Protein AF-A0A9E5ZP04-F1 (afdb_monomer_lite)

Radius of gyration: 14.33 Å; chains: 1; bounding box: 31×17×43 Å

Structure (mmCIF, N/CA/C/O backbone):
data_AF-A0A9E5ZP04-F1
#
_entry.id   AF-A0A9E5ZP04-F1
#
loop_
_atom_site.group_PDB
_atom_site.id
_atom_site.type_symbol
_atom_site.label_atom_id
_atom_site.label_alt_id
_atom_site.label_comp_id
_atom_site.label_asym_id
_atom_site.label_entity_id
_atom_site.label_seq_id
_atom_site.pdbx_PDB_ins_code
_atom_site.Cartn_x
_atom_site.Cartn_y
_atom_site.Cartn_z
_atom_site.occupancy
_atom_site.B_iso_or_equiv
_atom_site.auth_seq_id
_atom_site.auth_comp_id
_atom_site.auth_asym_id
_atom_site.auth_atom_id
_ato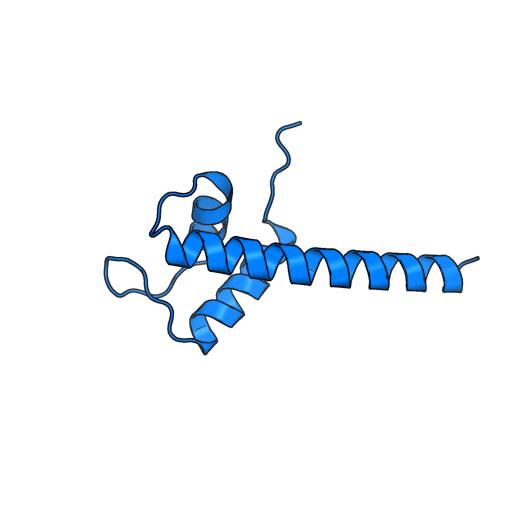m_site.pdbx_PDB_model_num
ATOM 1 N N . MET A 1 1 ? 14.251 5.064 16.195 1.00 40.31 1 MET A N 1
ATOM 2 C CA . MET A 1 1 ? 13.763 3.822 15.550 1.00 40.31 1 MET A CA 1
ATOM 3 C C . MET A 1 1 ? 13.506 4.104 14.077 1.00 40.31 1 MET A C 1
ATOM 5 O O . MET A 1 1 ? 12.677 4.961 13.785 1.00 40.31 1 MET A O 1
ATOM 9 N N . LYS A 1 2 ? 14.224 3.450 13.148 1.00 39.34 2 LYS A N 1
ATOM 10 C CA . LYS A 1 2 ? 13.872 3.496 11.718 1.00 39.34 2 LYS A CA 1
ATOM 11 C C . LYS A 1 2 ? 12.470 2.904 11.597 1.00 39.34 2 LYS A C 1
ATOM 13 O O . LYS A 1 2 ? 12.294 1.711 11.816 1.00 39.34 2 LYS A O 1
ATOM 18 N N . LYS A 1 3 ? 11.464 3.750 11.365 1.00 46.22 3 LYS A N 1
ATOM 19 C CA . LYS A 1 3 ? 10.084 3.311 11.146 1.00 46.22 3 LYS A CA 1
ATOM 20 C C . LYS A 1 3 ? 10.124 2.330 9.977 1.00 46.22 3 LYS A C 1
ATOM 22 O O . LYS A 1 3 ? 10.465 2.726 8.866 1.00 46.22 3 LYS A O 1
ATOM 27 N N . VAL A 1 4 ? 9.841 1.056 10.241 1.00 52.56 4 VAL A N 1
ATOM 28 C CA . VAL A 1 4 ? 9.769 0.015 9.213 1.00 52.56 4 VAL A CA 1
ATOM 29 C C . VAL A 1 4 ? 8.439 0.208 8.485 1.00 52.56 4 VAL A C 1
ATOM 31 O O . VAL A 1 4 ? 7.438 -0.465 8.714 1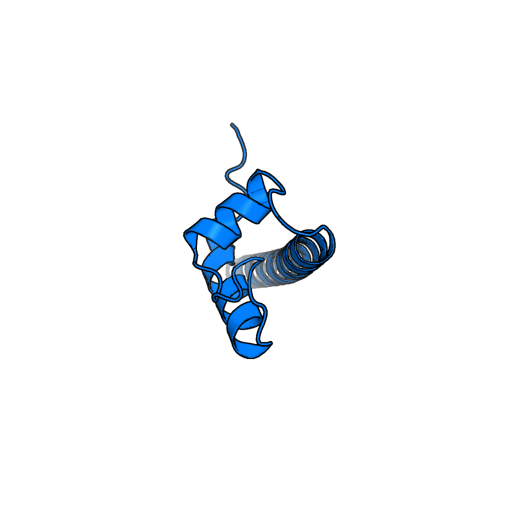.00 52.56 4 VAL A O 1
ATOM 34 N N . PHE A 1 5 ? 8.401 1.282 7.705 1.00 56.16 5 PHE A N 1
ATOM 35 C CA . PHE A 1 5 ? 7.263 1.727 6.932 1.00 56.16 5 PHE A CA 1
ATOM 36 C C . PHE A 1 5 ? 6.937 0.619 5.918 1.00 56.16 5 PHE A C 1
ATOM 38 O O . PHE A 1 5 ? 7.792 0.223 5.139 1.00 56.16 5 PHE A O 1
ATOM 45 N N . GLY A 1 6 ? 5.719 0.068 5.960 1.00 54.31 6 GLY A N 1
ATOM 46 C CA . GLY A 1 6 ? 5.182 -0.786 4.888 1.00 54.31 6 GLY A CA 1
ATOM 47 C C . GLY A 1 6 ? 4.904 -2.255 5.218 1.00 54.31 6 GLY A C 1
ATOM 48 O O . GLY A 1 6 ? 4.125 -2.865 4.491 1.00 54.31 6 GLY A O 1
ATOM 49 N N . TRP A 1 7 ? 5.426 -2.824 6.313 1.00 63.31 7 TRP A N 1
ATOM 50 C CA . TRP A 1 7 ? 5.271 -4.270 6.584 1.00 63.31 7 TRP A CA 1
ATOM 51 C C . TRP A 1 7 ? 3.809 -4.729 6.676 1.00 63.31 7 TRP A C 1
ATOM 53 O O . TRP A 1 7 ? 3.457 -5.767 6.126 1.00 63.31 7 TRP A O 1
ATOM 63 N N . GLY A 1 8 ? 2.942 -3.936 7.311 1.00 76.19 8 GLY A N 1
ATOM 64 C CA . GLY A 1 8 ? 1.519 -4.271 7.439 1.00 76.19 8 GLY A CA 1
ATOM 65 C C . GLY A 1 8 ? 0.695 -4.078 6.160 1.00 76.19 8 GLY A C 1
ATOM 66 O O . GLY A 1 8 ? -0.380 -4.656 6.036 1.00 76.19 8 GLY A O 1
ATOM 67 N N . TYR A 1 9 ? 1.177 -3.281 5.201 1.00 86.06 9 TYR A N 1
ATOM 68 C CA . TYR A 1 9 ? 0.396 -2.896 4.017 1.00 86.06 9 TYR A CA 1
ATOM 69 C C . TYR A 1 9 ? 0.885 -3.546 2.723 1.00 86.06 9 TYR A C 1
ATOM 71 O O . TYR A 1 9 ? 0.140 -3.544 1.743 1.00 86.06 9 TYR A O 1
ATOM 79 N N . ALA A 1 10 ? 2.097 -4.109 2.714 1.00 88.88 10 ALA A N 1
ATOM 80 C CA . ALA A 1 10 ? 2.730 -4.665 1.523 1.00 88.88 10 ALA A CA 1
ATOM 81 C C . ALA A 1 10 ? 1.848 -5.717 0.830 1.00 88.88 10 ALA A C 1
ATOM 83 O O . ALA A 1 10 ? 1.561 -5.564 -0.355 1.00 88.88 10 ALA A O 1
ATOM 84 N N . LYS A 1 11 ? 1.257 -6.661 1.577 1.00 90.31 11 LYS A N 1
ATOM 85 C CA . LYS A 1 11 ? 0.326 -7.663 1.023 1.00 90.31 11 LYS A CA 1
ATOM 86 C C . LYS A 1 11 ? -0.899 -7.041 0.351 1.00 90.31 11 LYS A C 1
ATOM 88 O O . LYS A 1 11 ? -1.335 -7.487 -0.710 1.00 90.31 11 LYS A O 1
ATOM 93 N N . THR A 1 12 ? -1.470 -6.005 0.960 1.00 90.38 12 THR A N 1
ATOM 94 C CA . THR A 1 12 ? -2.651 -5.311 0.427 1.00 90.38 12 THR A CA 1
ATOM 95 C C . THR A 1 12 ? -2.310 -4.536 -0.842 1.00 90.38 12 THR A C 1
ATOM 97 O O . THR A 1 12 ? -3.076 -4.549 -1.806 1.00 90.38 12 THR A O 1
ATOM 100 N N . ILE A 1 13 ? -1.142 -3.895 -0.861 1.00 90.69 13 ILE A N 1
ATOM 101 C CA . ILE A 1 13 ? -0.620 -3.174 -2.023 1.00 90.69 13 ILE A CA 1
ATOM 102 C C . ILE A 1 13 ? -0.288 -4.157 -3.151 1.00 90.69 13 ILE A C 1
ATOM 104 O O . ILE A 1 13 ? -0.714 -3.937 -4.281 1.00 90.69 13 ILE A O 1
ATOM 108 N N . LEU A 1 14 ? 0.359 -5.283 -2.843 1.00 92.69 14 LEU A N 1
ATOM 109 C CA . LEU A 1 14 ? 0.646 -6.355 -3.793 1.00 92.69 14 LEU A CA 1
ATOM 110 C C . LEU A 1 14 ? -0.637 -6.893 -4.438 1.00 92.69 14 LEU A C 1
ATOM 112 O O . LEU A 1 14 ? -0.722 -7.012 -5.656 1.00 92.69 14 LEU A O 1
ATOM 116 N N . LYS A 1 15 ? -1.682 -7.149 -3.641 1.00 92.81 15 LYS A N 1
ATOM 117 C CA . LYS A 1 15 ? -2.987 -7.582 -4.163 1.00 92.81 15 LYS A CA 1
ATOM 118 C C . LYS A 1 15 ? -3.585 -6.561 -5.137 1.00 92.81 15 LYS A C 1
ATOM 120 O O . LYS A 1 15 ? -4.167 -6.952 -6.148 1.00 92.81 15 LYS A O 1
ATOM 125 N N . TYR A 1 16 ? -3.447 -5.264 -4.851 1.00 91.94 16 TYR A N 1
ATOM 126 C CA . TYR A 1 16 ? -3.876 -4.209 -5.771 1.00 91.94 16 TYR A CA 1
ATOM 127 C C . TYR A 1 16 ? -3.051 -4.212 -7.061 1.00 91.94 16 TYR A C 1
ATOM 129 O O . TYR A 1 16 ? -3.627 -4.140 -8.145 1.00 91.94 16 TYR A O 1
ATOM 137 N N . PHE A 1 17 ? -1.728 -4.333 -6.945 1.00 91.44 17 PHE A N 1
ATOM 138 C CA . PHE A 1 17 ? -0.804 -4.372 -8.077 1.00 91.44 17 PHE A CA 1
ATOM 139 C C . PHE A 1 17 ? -1.115 -5.549 -9.006 1.00 91.44 17 PHE A C 1
ATOM 141 O O . PHE A 1 17 ? -1.323 -5.338 -10.199 1.00 91.44 17 PHE A O 1
ATOM 148 N N . ASN A 1 18 ? -1.292 -6.747 -8.444 1.00 91.25 18 ASN A N 1
ATOM 149 C CA . ASN A 1 18 ? -1.656 -7.952 -9.190 1.00 91.25 18 ASN A CA 1
ATOM 150 C C . ASN A 1 18 ? -3.009 -7.802 -9.895 1.00 91.25 18 ASN A C 1
ATOM 152 O O . ASN A 1 18 ? -3.131 -8.120 -11.073 1.00 91.25 18 ASN A O 1
ATOM 156 N N . LYS A 1 19 ? -4.022 -7.248 -9.214 1.00 93.19 19 LYS A N 1
ATOM 157 C CA . LYS A 1 19 ? -5.345 -7.003 -9.818 1.00 93.19 19 LYS A CA 1
ATOM 158 C C . LYS A 1 19 ? -5.291 -6.017 -10.993 1.00 93.19 19 LYS A C 1
ATOM 160 O O . LYS A 1 19 ? -6.133 -6.079 -11.882 1.00 93.19 19 LYS A O 1
ATOM 165 N N . ARG A 1 20 ? -4.355 -5.068 -10.964 1.00 90.25 20 ARG A N 1
ATOM 166 C CA . ARG A 1 20 ? -4.192 -4.017 -11.979 1.00 90.25 20 ARG A CA 1
ATOM 167 C C . ARG A 1 20 ? -3.173 -4.373 -13.063 1.00 90.25 20 ARG A C 1
ATOM 169 O O . ARG A 1 20 ? -3.025 -3.587 -13.990 1.00 90.25 20 ARG A O 1
ATOM 176 N N . GLY A 1 21 ? -2.494 -5.516 -12.950 1.00 90.12 21 GLY A N 1
ATOM 177 C CA . GLY A 1 21 ? -1.466 -5.939 -13.900 1.00 90.12 21 GLY A CA 1
ATOM 178 C C . GLY A 1 21 ? -0.193 -5.091 -13.848 1.00 90.12 21 GLY A C 1
ATOM 179 O O . GLY A 1 21 ? 0.459 -4.920 -14.871 1.00 90.12 21 GLY A O 1
ATOM 180 N N . PHE A 1 22 ? 0.161 -4.529 -12.686 1.00 89.50 22 PHE A N 1
ATOM 181 C CA . PHE A 1 22 ? 1.450 -3.846 -12.538 1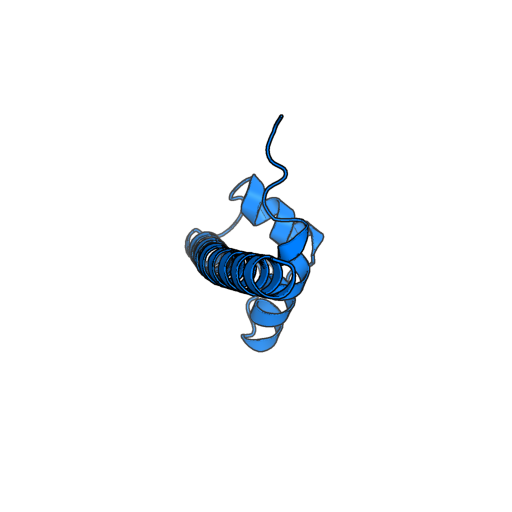.00 89.50 22 PHE A CA 1
ATOM 182 C C . PHE A 1 22 ? 2.592 -4.866 -12.560 1.00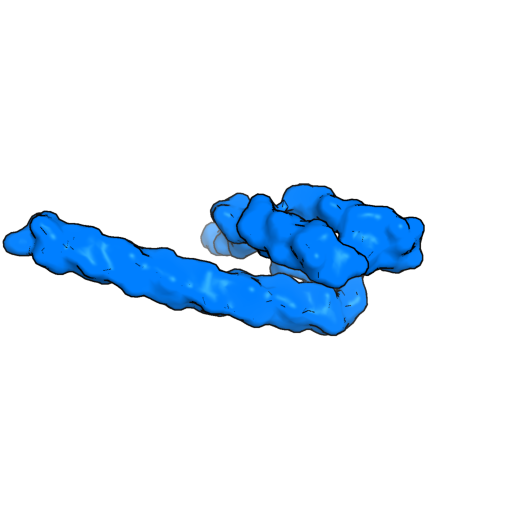 89.50 22 PHE A C 1
ATOM 184 O O . PHE A 1 22 ? 2.652 -5.751 -11.705 1.00 89.50 22 PHE A O 1
ATOM 191 N N . LEU A 1 23 ? 3.512 -4.692 -13.506 1.00 89.88 23 LEU A N 1
ATOM 192 C CA . LEU A 1 23 ? 4.721 -5.499 -13.663 1.00 89.88 23 LEU A CA 1
ATOM 193 C C . LEU A 1 23 ? 5.963 -4.651 -13.375 1.00 89.88 23 LEU A C 1
ATOM 195 O O . LEU A 1 23 ? 5.914 -3.421 -13.444 1.00 89.88 23 LEU A O 1
ATOM 199 N N . ASN A 1 24 ? 7.071 -5.296 -13.028 1.00 85.81 24 ASN A N 1
ATOM 200 C CA . ASN A 1 24 ? 8.354 -4.628 -12.852 1.00 85.81 24 ASN A CA 1
ATOM 201 C C . ASN A 1 24 ? 9.062 -4.387 -14.206 1.00 85.81 24 ASN A C 1
ATOM 203 O O . ASN A 1 24 ? 8.499 -4.631 -15.273 1.00 85.81 24 ASN A O 1
ATOM 207 N N . ALA A 1 25 ? 10.302 -3.889 -14.162 1.00 84.75 25 ALA A N 1
ATOM 208 C CA . ALA A 1 25 ? 11.094 -3.614 -15.364 1.00 84.75 25 ALA A CA 1
ATOM 209 C C . ALA A 1 25 ? 11.389 -4.874 -16.201 1.00 84.75 25 ALA A C 1
ATOM 211 O O . ALA A 1 25 ? 11.475 -4.785 -17.421 1.00 84.75 25 ALA A O 1
ATOM 212 N N . ASP A 1 26 ? 11.458 -6.040 -15.557 1.00 88.00 26 ASP A N 1
ATOM 213 C CA . ASP A 1 26 ? 11.675 -7.340 -16.199 1.00 88.00 26 ASP A CA 1
ATOM 214 C C . ASP A 1 26 ? 10.360 -7.986 -16.671 1.00 88.00 26 ASP A C 1
ATOM 216 O O . ASP A 1 26 ? 10.327 -9.161 -17.026 1.00 88.00 26 ASP A O 1
ATOM 220 N N . SER A 1 27 ? 9.253 -7.232 -16.667 1.00 88.88 27 SER A N 1
ATOM 221 C CA . SER A 1 27 ? 7.908 -7.712 -17.010 1.00 88.88 27 SER A CA 1
ATOM 222 C C . SER A 1 27 ? 7.398 -8.855 -16.122 1.00 88.88 27 SER A C 1
ATOM 224 O O . SER A 1 27 ? 6.524 -9.618 -16.532 1.00 88.88 27 SER A O 1
ATOM 226 N N . VAL A 1 28 ? 7.888 -8.956 -14.882 1.00 88.38 28 VAL A N 1
ATOM 227 C CA . VAL A 1 28 ? 7.399 -9.927 -13.893 1.00 88.38 28 VAL A CA 1
ATOM 228 C C . VAL A 1 28 ? 6.533 -9.259 -12.817 1.00 88.38 28 VAL A C 1
ATOM 230 O O . VAL A 1 28 ? 6.724 -8.078 -12.505 1.00 88.38 28 VAL A O 1
ATOM 233 N N . PRO A 1 29 ? 5.557 -9.980 -12.232 1.00 90.25 29 PRO A N 1
ATOM 234 C CA . PRO A 1 29 ? 4.780 -9.471 -11.107 1.00 90.25 29 PRO A CA 1
ATOM 235 C C . PRO A 1 29 ? 5.662 -9.135 -9.904 1.00 90.25 29 PRO A C 1
ATOM 237 O O . PRO A 1 29 ? 6.690 -9.766 -9.659 1.00 90.25 29 PRO A O 1
ATOM 240 N N . TYR A 1 30 ? 5.222 -8.164 -9.110 1.00 91.50 30 TYR A N 1
ATOM 241 C CA . TYR A 1 30 ? 5.887 -7.834 -7.853 1.00 91.50 30 TYR A CA 1
ATOM 242 C C . TYR A 1 30 ? 5.698 -8.941 -6.799 1.00 91.50 30 TYR A C 1
ATOM 244 O O . TYR A 1 30 ? 4.720 -9.684 -6.813 1.00 91.50 30 TYR A O 1
ATOM 252 N N . SER A 1 31 ? 6.628 -9.021 -5.847 1.00 91.31 31 SER A N 1
ATOM 253 C CA . SER A 1 31 ? 6.530 -9.808 -4.609 1.00 91.31 31 SER A CA 1
ATOM 254 C C . SER A 1 31 ? 6.293 -8.916 -3.384 1.00 91.31 31 SER A C 1
ATOM 256 O O . SER A 1 31 ? 6.480 -7.697 -3.448 1.00 91.31 31 SER A O 1
ATOM 258 N N . ASP A 1 32 ? 5.930 -9.503 -2.240 1.00 90.19 32 ASP A N 1
ATOM 259 C CA . ASP A 1 32 ? 5.737 -8.745 -0.993 1.00 90.19 32 ASP A CA 1
ATOM 260 C C . ASP A 1 32 ? 7.039 -8.047 -0.564 1.00 90.19 32 ASP A C 1
ATOM 262 O O . ASP A 1 32 ? 7.035 -6.871 -0.198 1.00 90.19 32 ASP A O 1
ATOM 266 N N . GLU A 1 33 ? 8.170 -8.742 -0.697 1.00 88.81 33 GLU A N 1
ATOM 267 C CA . GLU A 1 33 ? 9.512 -8.229 -0.427 1.00 88.81 33 GLU A CA 1
ATOM 268 C C . GLU A 1 33 ? 9.843 -7.041 -1.331 1.00 88.81 33 GLU A C 1
ATOM 270 O O . GLU A 1 33 ? 10.303 -6.007 -0.846 1.00 88.81 33 GLU A O 1
ATOM 275 N N . SER A 1 34 ? 9.539 -7.147 -2.627 1.00 89.31 34 SER A N 1
ATOM 276 C CA . SER A 1 34 ? 9.812 -6.071 -3.579 1.00 89.31 34 SER A CA 1
ATOM 277 C C . SER A 1 34 ? 8.964 -4.826 -3.303 1.00 89.31 34 SER A C 1
ATOM 279 O O . SER A 1 34 ? 9.485 -3.716 -3.344 1.00 89.31 34 SER A O 1
ATOM 281 N N . ILE A 1 35 ? 7.686 -4.974 -2.924 1.00 90.12 35 ILE A N 1
ATOM 282 C CA . ILE A 1 35 ? 6.834 -3.840 -2.535 1.00 90.12 35 ILE A CA 1
ATOM 283 C C . ILE A 1 35 ? 7.403 -3.140 -1.295 1.00 90.12 35 ILE A C 1
ATOM 285 O O . ILE A 1 35 ? 7.444 -1.907 -1.247 1.00 90.12 35 ILE A O 1
ATOM 289 N N . ARG A 1 36 ? 7.885 -3.904 -0.304 1.00 87.81 36 ARG A N 1
ATOM 290 C CA . ARG A 1 36 ? 8.542 -3.347 0.892 1.00 87.81 36 ARG A CA 1
ATOM 291 C C . ARG A 1 36 ? 9.819 -2.602 0.532 1.00 87.81 36 ARG A C 1
ATOM 293 O O . ARG A 1 36 ? 10.054 -1.509 1.051 1.00 87.81 36 ARG A O 1
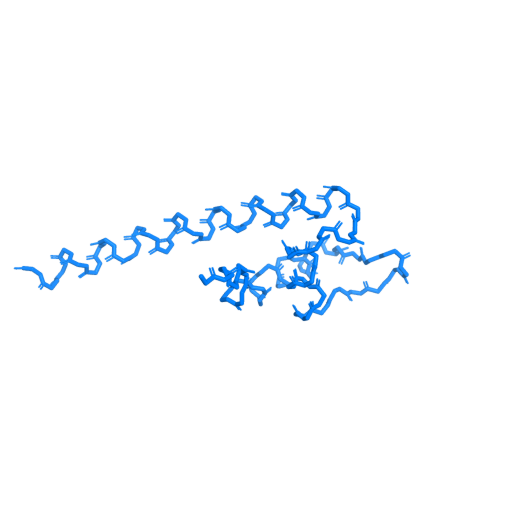ATOM 300 N N . GLU A 1 37 ? 10.633 -3.179 -0.343 1.00 87.31 37 GLU A N 1
ATOM 301 C CA . GLU A 1 37 ? 11.878 -2.567 -0.784 1.00 87.31 37 GLU A CA 1
ATOM 302 C C . GLU A 1 37 ? 11.622 -1.275 -1.555 1.00 87.31 37 GLU A C 1
ATOM 304 O O . GLU A 1 37 ? 12.218 -0.252 -1.230 1.00 87.31 37 GLU A O 1
ATOM 309 N N . ILE A 1 38 ? 10.673 -1.280 -2.490 1.00 86.88 38 ILE A N 1
ATOM 310 C CA . ILE A 1 38 ? 10.281 -0.095 -3.254 1.00 86.88 38 ILE A CA 1
ATOM 311 C C . ILE A 1 38 ? 9.787 1.010 -2.332 1.00 86.88 38 ILE A C 1
ATOM 313 O O . ILE A 1 38 ? 10.150 2.169 -2.507 1.00 86.88 38 ILE A O 1
ATOM 317 N N . PHE A 1 39 ? 8.968 0.667 -1.344 1.00 82.88 39 PHE A N 1
ATOM 318 C CA . PHE A 1 39 ? 8.450 1.656 -0.411 1.00 82.88 39 PHE A CA 1
ATOM 319 C C . PHE A 1 39 ? 9.538 2.232 0.508 1.00 82.88 39 PHE A C 1
ATOM 321 O O . PHE A 1 39 ? 9.451 3.385 0.921 1.00 82.88 39 PHE A O 1
ATOM 328 N N . THR A 1 40 ? 10.566 1.439 0.821 1.00 81.56 40 THR A N 1
ATOM 329 C CA . THR A 1 40 ? 11.658 1.834 1.725 1.00 81.56 40 THR A CA 1
ATOM 330 C C . THR A 1 40 ? 12.780 2.584 1.007 1.00 81.56 40 THR A C 1
ATOM 332 O O . THR A 1 40 ? 13.349 3.515 1.572 1.00 81.56 40 THR A O 1
ATOM 335 N N . LYS A 1 41 ? 13.145 2.135 -0.196 1.00 81.56 41 LYS A N 1
ATOM 336 C CA . LYS A 1 41 ? 14.343 2.561 -0.933 1.00 81.56 41 LYS A CA 1
ATOM 337 C C . LYS A 1 41 ? 14.031 3.278 -2.247 1.00 81.56 41 LYS A C 1
ATOM 339 O O . LYS A 1 41 ? 14.956 3.762 -2.890 1.00 81.56 41 LYS A O 1
ATOM 344 N N . HIS A 1 42 ? 12.767 3.315 -2.674 1.00 79.44 42 HIS A N 1
ATOM 345 C CA . HIS A 1 42 ? 12.324 3.991 -3.900 1.00 79.44 42 HIS A CA 1
ATOM 346 C C . HIS A 1 42 ? 13.044 3.488 -5.166 1.00 79.44 42 HIS A C 1
ATOM 348 O O . HIS A 1 42 ? 13.275 4.244 -6.103 1.00 79.44 42 HIS A O 1
ATOM 354 N N . THR A 1 43 ? 13.380 2.194 -5.209 1.00 74.06 43 THR A N 1
ATOM 355 C CA . THR A 1 43 ? 14.258 1.548 -6.210 1.00 74.06 43 THR A CA 1
ATOM 356 C C . THR A 1 43 ? 13.611 1.254 -7.567 1.00 74.06 43 THR A C 1
ATOM 358 O O . THR A 1 43 ? 14.216 0.592 -8.404 1.00 74.06 43 THR A O 1
ATOM 361 N N . THR A 1 44 ? 12.386 1.715 -7.819 1.00 78.75 44 THR A N 1
ATOM 362 C CA . THR A 1 44 ? 11.667 1.450 -9.076 1.00 78.75 44 THR A CA 1
ATOM 363 C C . THR A 1 44 ? 11.213 2.744 -9.751 1.00 78.75 44 THR A C 1
ATOM 365 O O . THR A 1 44 ? 11.526 3.848 -9.304 1.00 78.75 44 THR A O 1
ATOM 368 N N . SER A 1 45 ? 10.443 2.617 -10.834 1.00 82.38 45 SER A N 1
ATOM 369 C CA . SER A 1 45 ? 9.818 3.746 -11.515 1.00 82.38 45 SER A CA 1
ATOM 370 C C . SER A 1 45 ? 9.092 4.670 -10.533 1.00 82.38 45 SER A C 1
ATOM 372 O O . SER A 1 45 ? 8.289 4.229 -9.702 1.00 82.38 45 SER A O 1
ATOM 374 N N . LYS A 1 46 ? 9.304 5.984 -10.694 1.00 83.69 46 LYS A N 1
ATOM 375 C CA . LYS A 1 46 ? 8.612 7.032 -9.924 1.00 83.69 46 LYS A CA 1
ATOM 376 C C . LYS A 1 46 ? 7.090 6.866 -9.957 1.00 83.69 46 LYS A C 1
ATOM 378 O O . LYS A 1 46 ? 6.420 7.259 -9.006 1.00 83.69 46 LYS A O 1
ATOM 383 N N . LEU A 1 47 ? 6.540 6.293 -11.031 1.00 86.62 47 LEU A N 1
ATOM 384 C CA . LEU A 1 47 ? 5.109 6.021 -11.150 1.00 86.62 47 LEU A CA 1
ATOM 385 C C . LEU A 1 47 ? 4.641 4.990 -10.113 1.00 86.62 47 LEU A C 1
ATOM 387 O O . LEU A 1 47 ? 3.663 5.227 -9.409 1.00 86.62 47 LEU A O 1
ATOM 391 N N . HIS A 1 48 ? 5.354 3.870 -9.989 1.00 86.31 48 HIS A N 1
ATOM 392 C CA . HIS A 1 48 ? 4.965 2.781 -9.091 1.00 86.31 48 HIS A CA 1
ATOM 393 C C . HIS A 1 48 ? 5.181 3.173 -7.634 1.00 86.31 48 HIS A C 1
ATOM 395 O O . HIS A 1 48 ? 4.311 2.932 -6.803 1.00 86.31 48 HIS A O 1
ATOM 401 N N . VAL A 1 49 ? 6.278 3.877 -7.343 1.00 86.62 49 VAL A N 1
ATOM 402 C CA . VAL A 1 49 ? 6.512 4.506 -6.037 1.00 86.62 49 VAL A CA 1
ATOM 403 C C . VAL A 1 49 ? 5.332 5.401 -5.642 1.00 86.62 49 VAL A C 1
ATOM 405 O O . VAL A 1 49 ? 4.770 5.230 -4.562 1.00 86.62 49 VAL A O 1
ATOM 408 N N . LYS A 1 50 ? 4.906 6.318 -6.524 1.00 89.12 50 LYS A N 1
ATOM 409 C CA . LYS A 1 50 ? 3.768 7.215 -6.257 1.00 89.12 50 LYS A CA 1
ATOM 410 C C . LYS A 1 50 ? 2.471 6.448 -6.003 1.00 89.12 50 LYS A C 1
ATOM 412 O O . LYS A 1 50 ? 1.705 6.826 -5.116 1.00 89.12 50 LYS A O 1
ATOM 417 N N . GLU A 1 51 ? 2.213 5.385 -6.761 1.00 90.25 51 GLU A N 1
ATOM 418 C CA . GLU A 1 51 ? 1.006 4.575 -6.574 1.00 90.25 51 GLU A CA 1
ATOM 419 C C . GLU A 1 51 ? 1.045 3.810 -5.238 1.00 90.25 51 GLU A C 1
ATOM 421 O O . GLU A 1 51 ? 0.053 3.805 -4.506 1.00 90.25 51 GLU A O 1
ATOM 426 N N . ILE A 1 52 ? 2.202 3.260 -4.853 1.00 88.81 52 ILE A N 1
ATOM 427 C CA . ILE A 1 52 ? 2.418 2.626 -3.542 1.00 88.81 52 ILE A CA 1
ATOM 428 C C . ILE A 1 52 ? 2.189 3.637 -2.413 1.00 88.81 52 ILE A C 1
ATOM 430 O O . ILE A 1 52 ? 1.432 3.355 -1.483 1.00 88.81 52 ILE A O 1
ATOM 434 N N . GLU A 1 53 ? 2.769 4.838 -2.498 1.00 88.88 53 GLU A N 1
ATOM 435 C CA . GLU A 1 53 ? 2.585 5.895 -1.494 1.00 88.88 53 GLU A CA 1
ATOM 436 C C . GLU A 1 53 ? 1.118 6.329 -1.363 1.00 88.88 53 GLU A C 1
ATOM 438 O O . GLU A 1 53 ? 0.615 6.544 -0.254 1.00 88.88 53 GLU A O 1
ATOM 443 N N . LYS A 1 54 ? 0.405 6.440 -2.487 1.00 90.88 54 LYS A N 1
ATOM 444 C CA . LYS A 1 54 ? -1.021 6.784 -2.520 1.00 90.88 54 LYS A CA 1
ATOM 445 C C . LYS A 1 54 ? -1.876 5.707 -1.854 1.00 90.88 54 LYS A C 1
ATOM 447 O O . LYS A 1 54 ? -2.767 6.039 -1.068 1.00 90.88 54 LYS A O 1
ATOM 452 N N . LEU A 1 55 ? -1.613 4.433 -2.142 1.00 90.00 55 LEU A N 1
ATOM 453 C CA . LEU A 1 55 ? -2.310 3.311 -1.510 1.00 90.00 55 LEU A CA 1
ATOM 454 C C . LEU A 1 55 ? -2.018 3.254 -0.014 1.00 90.00 55 LEU A C 1
ATOM 456 O O . LEU A 1 55 ? -2.949 3.152 0.782 1.00 90.00 55 LEU A O 1
ATOM 460 N N . TYR A 1 56 ? -0.754 3.405 0.372 1.00 89.75 56 TYR A N 1
ATOM 461 C CA . TYR A 1 56 ? -0.343 3.461 1.769 1.00 89.75 56 TYR A CA 1
ATOM 462 C C . TYR A 1 56 ? -1.099 4.549 2.543 1.00 89.75 56 TYR A C 1
ATOM 464 O O . TYR A 1 56 ? -1.692 4.259 3.581 1.00 89.75 56 TYR A O 1
ATOM 472 N N . LYS A 1 57 ? -1.154 5.783 2.022 1.00 90.00 57 LYS A N 1
ATOM 473 C CA . LYS A 1 57 ? -1.884 6.889 2.667 1.00 90.00 57 LYS A CA 1
ATOM 474 C C . LYS A 1 57 ? -3.361 6.551 2.875 1.00 90.00 57 LYS A C 1
ATOM 476 O O . LYS A 1 57 ? -3.891 6.776 3.958 1.00 90.00 57 LYS A O 1
ATOM 481 N N . ARG A 1 58 ? -4.017 5.966 1.866 1.00 90.56 58 ARG A N 1
ATOM 482 C CA . ARG A 1 58 ? -5.426 5.544 1.962 1.00 90.56 58 ARG A CA 1
ATOM 483 C C . ARG A 1 58 ? -5.633 4.462 3.020 1.00 90.56 58 ARG A C 1
ATOM 485 O O . ARG A 1 58 ? -6.563 4.564 3.816 1.00 90.56 58 ARG A O 1
ATOM 492 N N . LEU A 1 59 ? -4.771 3.446 3.039 1.00 89.56 59 LEU A N 1
ATOM 493 C CA . LEU A 1 59 ? -4.849 2.346 4.003 1.00 89.56 59 LEU A CA 1
ATOM 494 C C . LEU A 1 59 ? -4.599 2.829 5.434 1.00 89.56 59 LEU A C 1
ATOM 496 O O . LEU A 1 59 ? -5.320 2.423 6.341 1.00 89.56 59 LEU A O 1
ATOM 500 N N . LYS A 1 60 ? -3.643 3.742 5.624 1.00 89.38 60 LYS A N 1
ATOM 501 C CA . LYS A 1 60 ? -3.350 4.350 6.925 1.00 89.38 60 LYS A CA 1
ATOM 502 C C . LYS A 1 60 ? -4.545 5.128 7.472 1.00 89.38 60 LYS A C 1
ATOM 504 O O . LYS A 1 60 ? -4.946 4.883 8.601 1.00 89.38 60 LYS A O 1
ATOM 509 N N . VAL A 1 61 ? -5.158 5.990 6.657 1.00 91.00 61 VAL A N 1
ATOM 510 C CA . VAL A 1 61 ? -6.353 6.755 7.061 1.00 91.00 61 VAL A CA 1
ATOM 511 C C . VAL A 1 61 ? -7.512 5.824 7.423 1.00 91.00 61 VAL A C 1
ATOM 513 O O . VAL A 1 61 ? -8.208 6.064 8.404 1.00 91.00 61 VAL A O 1
ATOM 516 N N . LYS A 1 62 ? -7.719 4.742 6.659 1.00 89.50 62 LYS A N 1
ATOM 517 C CA . LYS A 1 62 ? -8.748 3.739 6.971 1.00 89.50 62 LYS A CA 1
ATOM 518 C C . LYS A 1 62 ? -8.491 3.077 8.325 1.00 89.50 62 LYS A C 1
ATOM 520 O O . LYS A 1 62 ? -9.397 3.010 9.144 1.00 89.50 62 LYS A O 1
ATOM 525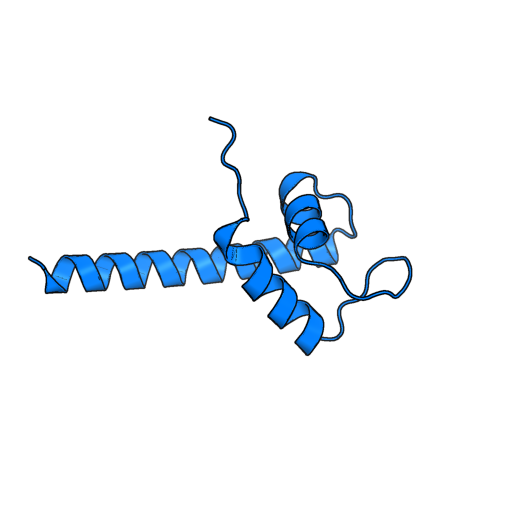 N N . GLN A 1 63 ? -7.255 2.649 8.572 1.00 88.25 63 GLN A N 1
ATOM 526 C CA . GLN A 1 63 ? -6.885 2.028 9.840 1.00 88.25 63 GLN A CA 1
ATOM 527 C C . GLN A 1 63 ? -7.018 3.000 11.019 1.00 88.25 63 GLN A C 1
ATOM 529 O O . GLN A 1 63 ? -7.476 2.602 12.082 1.00 88.25 63 GLN A O 1
ATOM 534 N N . GLU A 1 64 ? -6.644 4.269 10.849 1.00 90.44 64 GLU A N 1
ATOM 535 C CA . GLU A 1 64 ? -6.795 5.288 11.895 1.00 90.44 64 GLU A CA 1
ATOM 536 C C . GLU A 1 64 ? -8.268 5.500 12.273 1.00 90.44 64 GLU A C 1
ATOM 538 O O . GLU A 1 64 ? -8.577 5.568 13.462 1.00 90.44 64 GLU A O 1
ATOM 543 N N . LYS A 1 65 ? -9.178 5.518 11.288 1.00 91.38 65 LYS A N 1
ATOM 544 C CA . LYS A 1 65 ? -10.629 5.574 11.532 1.00 91.38 65 LYS A CA 1
ATOM 545 C C . LYS A 1 65 ? -11.139 4.341 12.275 1.00 91.38 65 LYS A C 1
ATOM 547 O O . LYS A 1 65 ? -11.777 4.490 13.306 1.00 91.38 65 LYS A O 1
ATOM 552 N N . GLU A 1 66 ? -10.785 3.141 11.818 1.00 89.69 66 GLU A N 1
ATOM 553 C CA . GLU A 1 66 ? -11.184 1.887 12.478 1.00 89.69 66 GLU A CA 1
ATOM 554 C C . GLU A 1 66 ? -10.671 1.805 13.927 1.00 89.69 66 GLU A C 1
ATOM 556 O O . GLU A 1 66 ? -11.345 1.282 14.813 1.00 89.69 66 GLU A O 1
ATOM 561 N N . VAL A 1 67 ? -9.467 2.323 14.195 1.00 90.00 67 VAL A N 1
ATOM 562 C CA . VAL A 1 67 ? -8.911 2.396 15.554 1.00 90.00 67 VAL A CA 1
ATOM 563 C C . VAL A 1 67 ? -9.683 3.396 16.412 1.00 90.00 67 VAL A C 1
ATOM 565 O O . VAL A 1 67 ? -9.915 3.119 17.588 1.00 90.00 67 VAL A O 1
ATOM 568 N N . GLN A 1 68 ? -10.072 4.541 15.853 1.00 92.62 68 GLN A N 1
ATOM 569 C CA . GLN A 1 68 ? -10.864 5.544 16.560 1.00 92.62 68 GLN A CA 1
ATOM 570 C C . GLN A 1 68 ? -12.265 5.017 16.903 1.00 92.62 68 GLN A C 1
ATOM 572 O O . GLN A 1 68 ? -12.657 5.079 18.064 1.00 92.62 68 GLN A O 1
ATOM 577 N N . GLU A 1 69 ? -12.959 4.403 15.943 1.00 91.25 69 GLU A N 1
ATOM 578 C CA . GLU A 1 69 ? -14.270 3.767 16.147 1.00 91.25 69 GLU A CA 1
ATOM 579 C C . GLU A 1 69 ? -14.206 2.689 17.240 1.00 91.25 69 GLU A C 1
ATOM 581 O O . GLU A 1 69 ? -15.045 2.642 18.137 1.00 91.25 69 GLU A O 1
ATOM 586 N N . ARG A 1 70 ? -13.160 1.849 17.235 1.00 89.81 70 ARG A N 1
ATOM 587 C CA . ARG A 1 70 ? -12.945 0.863 18.308 1.00 89.81 70 ARG A CA 1
ATOM 588 C C . ARG A 1 70 ? -12.759 1.526 19.667 1.00 89.81 70 ARG A C 1
ATOM 590 O O . ARG A 1 70 ? -13.310 1.041 20.644 1.00 89.81 70 ARG A O 1
ATOM 597 N N . LYS A 1 71 ? -11.987 2.611 19.752 1.00 90.75 71 LYS A N 1
ATOM 598 C CA . LYS A 1 71 ? -11.792 3.327 21.022 1.00 90.75 71 LYS A CA 1
ATOM 599 C C . LYS A 1 71 ? -13.097 3.899 21.560 1.00 90.75 71 LYS A C 1
ATOM 601 O O . LYS A 1 71 ? -13.271 3.901 22.767 1.00 90.75 71 LYS A O 1
ATOM 606 N N . GLU A 1 72 ? -13.982 4.368 20.688 1.00 90.69 72 GLU A N 1
ATOM 607 C CA . GLU A 1 72 ? -15.298 4.889 21.070 1.00 90.69 72 GLU A CA 1
ATOM 608 C C . GLU A 1 72 ? -16.247 3.782 21.551 1.00 90.69 72 GLU A C 1
ATOM 610 O O . GLU A 1 72 ? -17.025 4.022 22.463 1.00 90.69 72 GLU A O 1
ATOM 615 N N . LEU A 1 73 ? -16.139 2.562 21.011 1.00 86.94 73 LEU A N 1
ATOM 616 C CA . LEU A 1 73 ? -16.927 1.399 21.450 1.00 86.94 73 LEU A CA 1
ATOM 617 C C . LEU A 1 73 ? -16.510 0.828 22.816 1.00 86.94 73 LEU A C 1
ATOM 619 O O . LEU A 1 73 ? -17.310 0.160 23.464 1.00 86.94 73 LEU A O 1
ATOM 623 N N . PHE A 1 74 ? -15.259 1.039 23.231 1.00 80.50 74 PHE A N 1
ATOM 624 C CA . PHE A 1 74 ? -14.711 0.549 24.506 1.00 80.50 74 PHE A CA 1
ATOM 625 C C . PHE A 1 74 ? -14.542 1.665 25.554 1.00 80.50 74 PHE A C 1
ATOM 627 O O . PHE A 1 74 ? -13.758 1.504 26.492 1.00 80.50 74 PHE A O 1
ATOM 634 N N . LYS A 1 75 ? -15.228 2.799 25.380 1.00 60.81 75 LYS A N 1
ATOM 635 C CA . LYS A 1 75 ? -15.218 3.952 26.289 1.00 60.81 75 LYS A CA 1
ATOM 636 C C . LYS A 1 75 ? -16.564 4.090 26.987 1.00 60.81 75 LYS A C 1
ATOM 638 O O . LYS A 1 75 ? -16.538 4.488 28.170 1.00 60.81 75 LYS A O 1
#

Foldseek 3Di:
DPPLPQLVCLVVLLVVCVVVCPAFPVSHRDDSVRLSCCCVPVPGDPVSNVSSVVSSVVVVVVVVVVVVVVVVVVD

Secondary structure (DSSP, 8-state):
----TTTTTHHHHHHHHHHHT-B-TTS-B--HHHHHHHHHH--S-HHHHHHHHHHHHHHHHHHHHHHHHHHHHT-

pLDDT: mean 84.29, std 12.2, range [39.34, 93.19]

Sequence (75 aa):
MKKVFGWGYAKTILKYFNKRGFLNADSVPYSDESIREIFTKHTTSKLHVKEIEKLYKRLKVKQEKEVQERKELFK